Protein AF-A0A7S3BLK4-F1 (afdb_monomer_lite)

Foldseek 3Di:
DDDDDDDPPPPDPPDFDWDWDADPVPRFIFIWTFPDWDADPVRDIDTDTDTPFFFKAKWKQDPVPRATEGDDPVRCVVCVVVVQVVCVVVVWGWDPGPPGIGTPDDDDDDPVQWDFHGRPDPDDDGGFIWGWPDWDDDPRMIMTMTGTDDD

InterPro domains:
  IPR022203 Protein of unknown function DUF3727 [PF12527] (92-150)

Organism: NCBI:txid676789

Sequence (151 aa):
GHAGGLADGSTAAVVQETIALTDPATGRTIPCVVRRRFDGDDGLPYALLLPVDTPIEVLADDPVTDEMTDLNDGELDTIMPEVSERLAARRLYVQNTAYCLTVRGAVRYTDEDVVSLDLGEDGDETAAEGVELLSFELDGVLYTIFTPVEA

Radius of gyration: 20.6 Å; chains: 1; bounding box: 53×35×76 Å

Secondary structure (DSSP, 8-state):
-----------------EEEEE-TTT--EEEEEEEEEEE-TTS-EEEEEEESSEEEEEEEE-TTT--EEEPPHHHHHHHHHHHHHHHHHTT-EEEE-SSSEEEES-----GGG-EEE----SSS---EEEEEEEEEEETTEEEEEEEE---

Structure (mmCIF, N/CA/C/O backbone):
data_AF-A0A7S3BLK4-F1
#
_entry.id   AF-A0A7S3BLK4-F1
#
loop_
_atom_site.group_PDB
_atom_site.id
_atom_site.type_symbol
_atom_site.label_atom_id
_atom_site.label_alt_id
_atom_site.label_comp_id
_atom_site.label_asym_id
_atom_site.label_entity_id
_atom_site.label_seq_id
_atom_site.pdbx_PDB_ins_code
_atom_site.Cartn_x
_atom_site.Cartn_y
_atom_site.Cartn_z
_atom_site.occupancy
_atom_site.B_iso_or_equiv
_atom_site.auth_seq_id
_atom_site.auth_comp_id
_atom_site.auth_asym_id
_atom_site.auth_atom_id
_atom_site.pdbx_PDB_model_num
ATOM 1 N N . GLY A 1 1 ? -30.518 -9.982 -56.280 1.00 37.50 1 GLY A N 1
ATOM 2 C CA . GLY A 1 1 ? -29.654 -10.523 -55.220 1.00 37.50 1 GLY A CA 1
ATOM 3 C C . GLY A 1 1 ? -28.348 -9.771 -55.234 1.00 37.50 1 GLY A C 1
ATOM 4 O O . GLY A 1 1 ? -27.663 -9.821 -56.244 1.00 37.50 1 GLY A O 1
ATOM 5 N N . HIS A 1 2 ? -28.049 -9.031 -54.175 1.00 33.78 2 HIS A N 1
ATOM 6 C CA . HIS A 1 2 ? -26.703 -8.567 -53.846 1.00 33.78 2 HIS A CA 1
ATOM 7 C C . HIS A 1 2 ? -26.537 -8.889 -52.365 1.00 33.78 2 HIS A C 1
ATOM 9 O O . HIS A 1 2 ? -27.294 -8.395 -51.533 1.00 33.78 2 HIS A O 1
ATOM 15 N N . ALA A 1 3 ? -25.666 -9.858 -52.097 1.00 38.78 3 ALA A N 1
ATOM 16 C CA . ALA A 1 3 ? -25.411 -10.394 -50.775 1.00 38.78 3 ALA A CA 1
ATOM 17 C C . ALA A 1 3 ? -24.721 -9.332 -49.914 1.00 38.78 3 ALA A C 1
ATOM 19 O O . ALA A 1 3 ? -23.774 -8.686 -50.362 1.00 38.78 3 ALA A O 1
ATOM 20 N N . GLY A 1 4 ? -25.224 -9.158 -48.693 1.00 37.44 4 GLY A N 1
ATOM 21 C CA . GLY A 1 4 ? -24.574 -8.366 -47.662 1.00 37.44 4 GLY A CA 1
ATOM 22 C C . GLY A 1 4 ? -23.270 -9.025 -47.220 1.00 37.44 4 GLY A C 1
ATOM 23 O O . GLY A 1 4 ? -23.232 -10.228 -46.968 1.00 37.44 4 GLY A O 1
ATOM 24 N N . GLY A 1 5 ? -22.213 -8.223 -47.127 1.00 34.97 5 GLY A N 1
ATOM 25 C CA . GLY A 1 5 ? -21.018 -8.562 -46.367 1.00 34.97 5 GLY A CA 1
ATOM 26 C C . GLY A 1 5 ? -21.218 -8.113 -44.925 1.00 34.97 5 GLY A C 1
ATOM 27 O O . GLY A 1 5 ? -21.319 -6.917 -44.660 1.00 34.97 5 GLY A O 1
ATOM 28 N N . LEU A 1 6 ? -21.321 -9.077 -44.014 1.00 42.34 6 LEU A N 1
ATOM 29 C CA . LEU A 1 6 ? -21.208 -8.861 -42.575 1.00 42.34 6 LEU A CA 1
ATOM 30 C C . LEU A 1 6 ? -19.754 -8.469 -42.278 1.00 42.34 6 LEU A C 1
ATOM 32 O O . LEU A 1 6 ? -18.835 -9.198 -42.645 1.00 42.34 6 LEU A O 1
ATOM 36 N N . ALA A 1 7 ? -19.548 -7.308 -41.659 1.00 45.09 7 ALA A N 1
ATOM 37 C CA . ALA A 1 7 ? -18.252 -6.933 -41.115 1.00 45.09 7 ALA A CA 1
ATOM 38 C C . ALA A 1 7 ? -18.018 -7.726 -39.821 1.00 45.09 7 ALA A C 1
ATOM 40 O O . ALA A 1 7 ? -18.786 -7.598 -38.867 1.00 45.09 7 ALA A O 1
ATOM 41 N N . ASP A 1 8 ? -16.975 -8.553 -39.818 1.00 45.94 8 ASP A N 1
ATOM 42 C CA . ASP A 1 8 ? -16.498 -9.291 -38.651 1.00 45.94 8 ASP A CA 1
ATOM 43 C C . ASP A 1 8 ? -15.869 -8.303 -37.658 1.00 45.94 8 ASP A C 1
ATOM 45 O O . ASP A 1 8 ? -14.748 -7.823 -37.832 1.00 45.94 8 ASP A O 1
ATOM 49 N N . GLY A 1 9 ? -16.623 -7.953 -36.618 1.00 52.75 9 GLY A N 1
ATOM 50 C CA . GLY A 1 9 ? -16.139 -7.182 -35.479 1.00 52.75 9 GLY A CA 1
ATOM 51 C C . GLY A 1 9 ? -15.387 -8.084 -34.506 1.00 52.75 9 GLY A C 1
ATOM 52 O O . GLY A 1 9 ? -15.899 -8.396 -33.435 1.00 52.75 9 GLY A O 1
ATOM 53 N N . SER A 1 10 ? -14.184 -8.528 -34.875 1.00 53.72 10 SER A N 1
ATOM 54 C CA . SER A 1 10 ? -13.288 -9.217 -33.944 1.00 53.72 10 SER A CA 1
ATOM 55 C C . SER A 1 10 ? -12.594 -8.187 -33.055 1.00 53.72 10 SER A C 1
ATOM 57 O O . SER A 1 10 ? -11.570 -7.616 -33.433 1.00 53.72 10 SER A O 1
ATOM 59 N N . THR A 1 11 ? -13.128 -7.953 -31.858 1.00 53.62 11 THR A N 1
ATOM 60 C CA . THR A 1 11 ? -12.427 -7.218 -30.800 1.00 53.62 11 THR A CA 1
ATOM 61 C C . THR A 1 11 ? -11.248 -8.072 -30.334 1.00 53.62 11 THR A C 1
ATOM 63 O O . THR A 1 11 ? -11.408 -8.984 -29.525 1.00 53.62 11 THR A O 1
ATOM 66 N N . ALA A 1 12 ? -10.057 -7.836 -30.886 1.00 57.62 12 ALA A N 1
ATOM 67 C CA . ALA A 1 12 ? -8.842 -8.455 -30.372 1.00 57.62 12 ALA A CA 1
ATOM 68 C C . ALA A 1 12 ? -8.643 -7.995 -28.920 1.00 57.62 12 ALA A C 1
ATOM 70 O O . ALA A 1 12 ? -8.621 -6.795 -28.645 1.00 57.62 12 ALA A O 1
ATOM 71 N N . ALA A 1 13 ? -8.532 -8.943 -27.989 1.00 60.16 13 ALA A N 1
ATOM 72 C CA . ALA A 1 13 ? -8.180 -8.632 -26.613 1.00 60.16 13 ALA A CA 1
ATOM 73 C C . ALA A 1 13 ? -6.800 -7.958 -26.605 1.00 60.16 13 ALA A C 1
ATOM 75 O O . ALA A 1 13 ? -5.831 -8.515 -27.125 1.00 60.16 13 ALA A O 1
ATOM 76 N N . VAL A 1 14 ? -6.713 -6.755 -26.038 1.00 61.69 14 VAL A N 1
ATOM 77 C CA . VAL A 1 14 ? -5.427 -6.104 -25.786 1.00 61.69 14 VAL A CA 1
ATOM 78 C C . VAL A 1 14 ? -4.761 -6.885 -24.659 1.00 61.69 14 VAL A C 1
ATOM 80 O O . VAL A 1 14 ? -5.144 -6.761 -23.500 1.00 61.69 14 VAL A O 1
ATOM 83 N N . VAL A 1 15 ? -3.806 -7.744 -25.006 1.00 71.88 15 VAL A N 1
ATOM 84 C CA . VAL A 1 15 ? -3.009 -8.465 -24.013 1.00 71.88 15 VAL A CA 1
ATOM 85 C C . VAL A 1 15 ? -1.950 -7.492 -23.507 1.00 71.88 15 VAL A C 1
ATOM 87 O O . VAL A 1 15 ? -1.037 -7.131 -24.247 1.00 71.88 15 VAL A O 1
ATOM 90 N N . GLN A 1 16 ? -2.107 -7.008 -22.277 1.00 82.31 16 GLN A N 1
ATOM 91 C CA . GLN A 1 16 ? -1.095 -6.174 -21.636 1.00 82.31 16 GLN A CA 1
ATOM 92 C C . GLN A 1 16 ? 0.036 -7.068 -21.116 1.00 82.31 16 GLN A C 1
ATOM 94 O O . GLN A 1 16 ? -0.219 -8.107 -20.508 1.00 82.31 16 GLN A O 1
ATOM 99 N N . GLU A 1 17 ? 1.286 -6.686 -21.382 1.00 94.00 17 GLU A N 1
ATOM 100 C CA . GLU A 1 17 ? 2.453 -7.381 -20.836 1.00 94.00 17 GLU A CA 1
ATOM 101 C C . GLU A 1 17 ? 2.488 -7.192 -19.314 1.00 94.00 17 GLU A C 1
ATOM 103 O O . GLU A 1 17 ? 2.393 -6.065 -18.827 1.00 94.00 17 GLU A O 1
ATOM 108 N N . THR A 1 18 ? 2.645 -8.285 -18.568 1.00 95.12 18 THR A N 1
ATOM 109 C CA . THR A 1 18 ? 2.756 -8.262 -17.105 1.00 95.12 18 THR A CA 1
ATOM 110 C C . THR A 1 18 ? 4.058 -8.895 -16.637 1.00 95.12 18 THR A C 1
ATOM 112 O O . THR A 1 18 ? 4.461 -9.937 -17.156 1.00 95.12 18 THR A O 1
ATOM 115 N N . ILE A 1 19 ? 4.667 -8.316 -15.606 1.00 96.25 19 ILE A N 1
ATOM 116 C CA . ILE A 1 19 ? 5.844 -8.837 -14.906 1.00 96.25 19 ILE A CA 1
ATOM 117 C C . ILE A 1 19 ? 5.551 -8.915 -13.406 1.00 96.25 19 ILE A C 1
ATOM 119 O O . ILE A 1 19 ? 4.816 -8.087 -12.884 1.00 96.25 19 ILE A O 1
ATOM 123 N N . ALA A 1 20 ? 6.109 -9.899 -12.703 1.00 96.25 20 ALA A N 1
ATOM 124 C CA . ALA A 1 20 ? 6.066 -9.939 -11.244 1.00 96.25 20 ALA A CA 1
ATOM 125 C C . ALA A 1 20 ? 7.396 -9.427 -10.686 1.00 96.25 20 ALA A C 1
ATOM 127 O O . ALA A 1 20 ? 8.448 -9.977 -11.019 1.00 96.25 20 ALA A O 1
ATOM 128 N N . LEU A 1 21 ? 7.347 -8.389 -9.852 1.00 96.75 21 LEU A N 1
ATOM 129 C CA . LEU A 1 21 ? 8.492 -7.997 -9.037 1.00 96.75 21 LEU A CA 1
ATOM 130 C C . LEU A 1 21 ? 8.462 -8.787 -7.733 1.00 96.75 21 LEU A C 1
ATOM 132 O O . LEU A 1 21 ? 7.393 -8.982 -7.156 1.00 96.75 21 LEU A O 1
ATOM 136 N N . THR A 1 22 ? 9.629 -9.216 -7.269 1.00 97.50 22 THR A N 1
ATOM 137 C CA . THR A 1 22 ? 9.785 -9.942 -6.008 1.00 97.50 22 THR A CA 1
ATOM 138 C C . THR A 1 22 ? 10.701 -9.143 -5.109 1.00 97.50 22 THR A C 1
ATOM 140 O O . THR A 1 22 ? 11.832 -8.856 -5.502 1.00 97.50 22 THR A O 1
ATOM 143 N N . ASP A 1 23 ? 10.242 -8.833 -3.902 1.00 95.81 23 ASP A N 1
ATOM 144 C CA . ASP A 1 23 ? 11.121 -8.282 -2.880 1.00 95.81 23 ASP A CA 1
ATOM 145 C C . ASP A 1 23 ? 12.013 -9.415 -2.334 1.00 95.81 23 ASP A C 1
ATOM 147 O O . ASP A 1 23 ? 11.495 -10.388 -1.775 1.00 95.81 23 ASP A O 1
ATOM 151 N N . PRO A 1 24 ? 13.347 -9.340 -2.493 1.00 96.00 24 PRO A N 1
ATOM 152 C CA . PRO A 1 24 ? 14.247 -10.390 -2.032 1.00 96.00 24 PRO A CA 1
ATOM 153 C C . PRO A 1 24 ? 14.300 -10.526 -0.504 1.00 96.00 24 PRO A C 1
ATOM 155 O O . PRO A 1 24 ? 14.691 -11.591 -0.026 1.00 96.00 24 PRO A O 1
ATOM 158 N N . ALA A 1 25 ? 13.939 -9.489 0.261 1.00 93.88 25 ALA A N 1
ATOM 159 C CA . ALA A 1 25 ? 13.974 -9.529 1.721 1.00 93.88 25 ALA A CA 1
ATOM 160 C C . ALA A 1 25 ? 12.790 -10.318 2.296 1.00 93.88 25 ALA A C 1
ATOM 162 O O . ALA A 1 25 ? 12.973 -11.155 3.181 1.00 93.88 25 ALA A O 1
ATOM 163 N N . THR A 1 26 ? 11.587 -10.086 1.768 1.00 92.19 26 THR A N 1
ATOM 164 C CA . THR A 1 26 ? 10.349 -10.710 2.267 1.00 92.19 26 THR A CA 1
ATOM 165 C C . THR A 1 26 ? 9.886 -11.909 1.437 1.00 92.19 26 THR A C 1
ATOM 167 O O . THR A 1 26 ? 9.082 -12.715 1.905 1.00 92.19 26 THR A O 1
ATOM 170 N N . GLY A 1 27 ? 10.351 -12.036 0.191 1.00 95.44 27 GLY A N 1
ATOM 171 C CA . GLY A 1 27 ? 9.859 -13.016 -0.780 1.00 95.44 27 GLY A CA 1
ATOM 172 C C . GLY A 1 27 ? 8.453 -12.715 -1.313 1.00 95.44 27 GLY A C 1
ATOM 173 O O . GLY A 1 27 ? 7.916 -13.508 -2.092 1.00 95.44 27 GLY A O 1
ATOM 174 N N . ARG A 1 28 ? 7.842 -11.591 -0.910 1.00 95.69 28 ARG A N 1
ATOM 175 C CA . ARG A 1 28 ? 6.549 -11.138 -1.433 1.00 95.69 28 ARG A CA 1
ATOM 176 C C . ARG A 1 28 ? 6.692 -10.777 -2.906 1.00 95.69 28 ARG A C 1
ATOM 178 O O . ARG A 1 28 ? 7.782 -10.466 -3.384 1.00 95.69 28 ARG A O 1
ATOM 185 N N . THR A 1 29 ? 5.578 -10.822 -3.631 1.00 97.75 29 THR A N 1
ATOM 186 C CA . THR A 1 29 ? 5.543 -10.479 -5.057 1.00 97.75 29 THR A CA 1
ATOM 187 C C . THR A 1 29 ? 4.457 -9.457 -5.342 1.00 97.75 29 THR A C 1
ATOM 189 O O . THR A 1 29 ? 3.423 -9.459 -4.674 1.00 97.75 29 THR A O 1
ATOM 192 N N . ILE A 1 30 ? 4.692 -8.592 -6.326 1.00 97.38 30 ILE A N 1
ATOM 193 C CA . ILE A 1 30 ? 3.699 -7.665 -6.867 1.00 97.38 30 ILE A CA 1
ATOM 194 C C . ILE A 1 30 ? 3.619 -7.844 -8.391 1.00 97.38 30 ILE A C 1
ATOM 196 O O . ILE A 1 30 ? 4.626 -7.685 -9.088 1.00 97.38 30 ILE A O 1
ATOM 200 N N . PRO A 1 31 ? 2.457 -8.244 -8.935 1.00 96.94 31 PRO A N 1
ATOM 201 C CA . PRO A 1 31 ? 2.245 -8.271 -10.372 1.00 96.94 31 PRO A CA 1
ATOM 202 C C . PRO A 1 31 ? 2.039 -6.845 -10.886 1.00 96.94 31 PRO A C 1
ATOM 204 O O . PRO A 1 31 ? 1.196 -6.108 -10.376 1.00 96.94 31 PRO A O 1
ATOM 207 N N . CYS A 1 32 ? 2.764 -6.483 -11.937 1.00 96.94 32 CYS A N 1
ATOM 208 C CA . CYS A 1 32 ? 2.703 -5.173 -12.565 1.00 96.94 32 CYS A CA 1
ATOM 209 C C . CYS A 1 32 ? 2.482 -5.286 -14.073 1.00 96.94 32 CYS A C 1
ATOM 211 O O . CYS A 1 32 ? 3.033 -6.166 -14.734 1.00 96.94 32 CYS A O 1
ATOM 213 N N . VAL A 1 33 ? 1.729 -4.348 -14.637 1.00 96.62 33 VAL A N 1
ATOM 214 C CA . VAL A 1 33 ? 1.653 -4.103 -16.076 1.00 96.62 33 VAL A CA 1
ATOM 215 C C . VAL A 1 33 ? 2.883 -3.315 -16.518 1.00 96.62 33 VAL A C 1
ATOM 217 O O . VAL A 1 33 ? 3.231 -2.297 -15.919 1.00 96.62 33 VAL A O 1
ATOM 220 N N . VAL A 1 34 ? 3.517 -3.746 -17.608 1.00 95.94 34 VAL A N 1
ATOM 221 C CA . VAL A 1 34 ? 4.600 -2.997 -18.249 1.00 95.94 34 VAL A CA 1
ATOM 222 C C . VAL A 1 34 ? 3.991 -1.886 -19.102 1.00 95.94 34 VAL A C 1
ATOM 224 O O . VAL A 1 34 ? 3.407 -2.138 -20.156 1.00 95.94 34 VAL A O 1
ATOM 227 N N . ARG A 1 35 ? 4.113 -0.634 -18.650 1.00 94.06 35 ARG A N 1
ATOM 228 C CA . ARG A 1 35 ? 3.577 0.538 -19.363 1.00 94.06 35 ARG A CA 1
ATOM 229 C C . ARG A 1 35 ? 4.474 0.990 -20.496 1.00 94.06 35 ARG A C 1
ATOM 231 O O . ARG A 1 35 ? 3.988 1.367 -21.560 1.00 94.06 35 ARG A O 1
ATOM 238 N N . ARG A 1 36 ? 5.781 0.989 -20.251 1.00 93.81 36 ARG A N 1
ATOM 239 C CA . ARG A 1 36 ? 6.788 1.435 -21.209 1.00 93.81 36 ARG A CA 1
ATOM 240 C C . ARG A 1 36 ? 8.121 0.786 -20.890 1.00 93.81 36 ARG A C 1
ATOM 242 O O . ARG A 1 36 ? 8.464 0.651 -19.725 1.00 93.81 36 ARG A O 1
ATOM 249 N N . ARG A 1 37 ? 8.886 0.454 -21.925 1.00 94.94 37 ARG A N 1
ATOM 250 C CA . ARG A 1 37 ? 10.307 0.105 -21.824 1.00 94.94 37 ARG A CA 1
ATOM 251 C C . ARG A 1 37 ? 11.137 1.244 -22.410 1.00 94.94 37 ARG A C 1
ATOM 253 O O . ARG A 1 37 ? 10.691 1.894 -23.360 1.00 94.94 37 ARG A O 1
ATOM 260 N N . PHE A 1 38 ? 12.294 1.513 -21.829 1.00 95.12 38 PHE A N 1
ATOM 261 C CA . PHE A 1 38 ? 13.207 2.561 -22.277 1.00 95.12 38 PHE A CA 1
ATOM 262 C C . PHE A 1 38 ? 14.634 2.234 -21.844 1.00 95.12 38 PHE A C 1
ATOM 264 O O . PHE A 1 38 ? 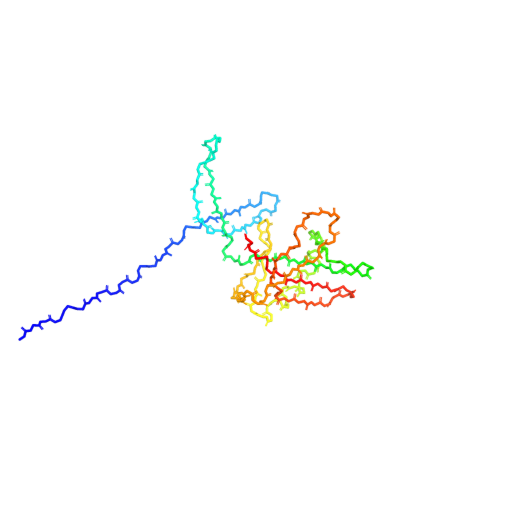14.826 1.532 -20.857 1.00 95.12 38 PHE A O 1
ATOM 271 N N . ASP A 1 39 ? 15.620 2.727 -22.582 1.00 96.75 39 ASP A N 1
ATOM 272 C CA . ASP A 1 39 ? 17.027 2.616 -22.206 1.00 96.75 39 ASP A CA 1
ATOM 273 C C . ASP A 1 39 ? 17.421 3.851 -21.391 1.00 96.75 39 ASP A C 1
ATOM 275 O O . ASP A 1 39 ? 17.040 4.973 -21.739 1.00 96.75 39 ASP A O 1
ATOM 279 N N . GLY A 1 40 ? 18.137 3.640 -20.290 1.00 92.12 40 GLY A N 1
ATOM 280 C CA . GLY A 1 40 ? 18.716 4.717 -19.499 1.00 92.12 40 GLY A CA 1
ATOM 281 C C . GLY A 1 40 ? 19.950 5.308 -20.176 1.00 92.12 40 GLY A C 1
ATOM 282 O O . GLY A 1 40 ? 20.519 4.729 -21.104 1.00 92.12 40 GLY A O 1
ATOM 283 N N . ASP A 1 41 ? 20.407 6.455 -19.677 1.00 94.06 41 ASP A N 1
ATOM 284 C CA . ASP A 1 41 ? 21.640 7.097 -20.156 1.00 94.06 41 ASP A CA 1
ATOM 285 C C . ASP A 1 41 ? 22.898 6.245 -19.882 1.00 94.06 41 ASP A C 1
ATOM 287 O O . ASP A 1 41 ? 23.940 6.417 -20.515 1.00 94.06 41 ASP A O 1
ATOM 291 N N . ASP A 1 42 ? 22.790 5.295 -18.954 1.00 95.00 42 ASP A N 1
ATOM 292 C CA . ASP A 1 42 ? 23.770 4.251 -18.644 1.00 95.00 42 ASP A CA 1
ATOM 293 C C . ASP A 1 42 ? 23.756 3.075 -19.645 1.00 95.00 42 ASP A C 1
ATOM 295 O O . ASP A 1 42 ? 24.587 2.167 -19.552 1.00 95.00 42 ASP A O 1
ATOM 299 N N . GLY A 1 43 ? 22.831 3.085 -20.610 1.00 93.38 43 GLY A N 1
ATOM 300 C CA . GLY A 1 43 ? 22.621 2.016 -21.582 1.00 93.38 43 GLY A CA 1
ATOM 301 C C . GLY A 1 43 ? 21.943 0.770 -21.007 1.00 93.38 43 GLY A C 1
ATOM 302 O O . GLY A 1 43 ? 21.928 -0.265 -21.679 1.00 93.38 43 GLY A O 1
ATOM 303 N N . LEU A 1 44 ? 21.415 0.831 -19.779 1.00 96.06 44 LEU A N 1
ATOM 304 C CA . LEU A 1 44 ? 20.671 -0.269 -19.172 1.00 96.06 44 LEU A CA 1
ATOM 305 C C . LEU A 1 44 ? 19.181 -0.198 -19.542 1.00 96.06 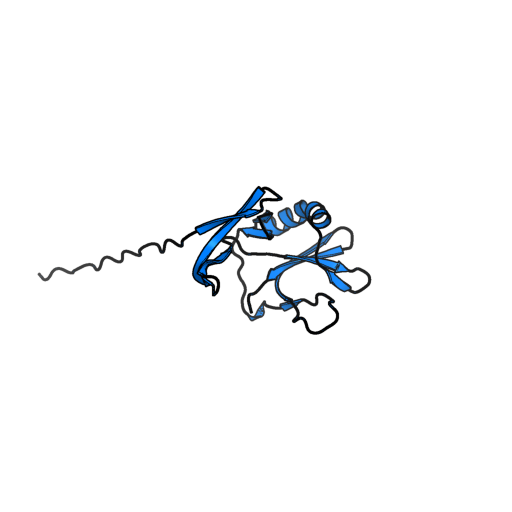44 LEU A C 1
ATOM 307 O O . LEU A 1 44 ? 18.624 0.892 -19.668 1.00 96.06 44 LEU A O 1
ATOM 311 N N . PRO A 1 45 ? 18.506 -1.350 -19.707 1.00 94.88 45 PRO A N 1
ATOM 312 C CA . PRO A 1 45 ? 17.080 -1.375 -19.985 1.00 94.88 45 PRO A CA 1
ATOM 313 C C . PRO A 1 45 ? 16.268 -1.141 -18.706 1.00 94.88 45 PRO A C 1
ATOM 315 O O . PRO A 1 45 ? 16.425 -1.852 -17.713 1.00 94.88 45 PRO A O 1
ATOM 318 N N . TYR A 1 46 ? 15.323 -0.212 -18.776 1.00 94.75 46 TYR A N 1
ATOM 319 C CA . TYR A 1 46 ? 14.358 0.111 -17.731 1.00 94.75 46 TYR A CA 1
ATOM 320 C C . TYR A 1 46 ? 12.926 -0.111 -18.217 1.00 94.75 46 TYR A C 1
ATOM 322 O O . TYR A 1 46 ? 12.630 -0.169 -19.419 1.00 94.75 46 TYR A O 1
ATOM 330 N N . ALA A 1 47 ? 12.010 -0.237 -17.261 1.00 94.44 47 ALA A N 1
ATOM 331 C CA . ALA A 1 47 ? 10.586 -0.303 -17.531 1.00 94.44 47 ALA A CA 1
ATOM 332 C C . ALA A 1 47 ? 9.800 0.526 -16.514 1.00 94.44 47 ALA A C 1
ATOM 334 O O . ALA A 1 47 ? 10.078 0.473 -15.321 1.00 94.44 47 ALA A O 1
ATOM 335 N N . LEU A 1 48 ? 8.793 1.250 -17.001 1.00 94.25 48 LEU A N 1
ATOM 336 C CA . LEU A 1 48 ? 7.759 1.851 -16.169 1.00 94.25 48 LEU A CA 1
ATOM 337 C C . LEU A 1 48 ? 6.689 0.795 -15.905 1.00 94.25 48 LEU A C 1
ATOM 339 O O . LEU A 1 48 ? 6.127 0.227 -16.850 1.00 94.25 48 LEU A O 1
ATOM 343 N N . LEU A 1 49 ? 6.427 0.540 -14.630 1.00 94.81 49 LEU A N 1
ATOM 344 C CA . LEU A 1 49 ? 5.544 -0.515 -14.157 1.00 94.81 49 LEU A CA 1
ATOM 345 C C . LEU A 1 49 ? 4.390 0.100 -13.377 1.00 94.81 49 LEU A C 1
ATOM 347 O O . LEU A 1 49 ? 4.601 1.035 -12.616 1.00 94.81 49 LEU A O 1
ATOM 351 N N . LEU A 1 50 ? 3.192 -0.451 -13.549 1.00 93.81 50 LEU A N 1
ATOM 352 C CA . LEU A 1 50 ? 2.047 -0.138 -12.697 1.00 93.81 50 LEU A CA 1
ATOM 353 C C . LEU A 1 50 ? 1.548 -1.415 -12.036 1.00 93.81 50 LEU A C 1
ATOM 355 O O . LEU A 1 50 ? 1.341 -2.392 -12.762 1.00 93.81 50 LEU A O 1
ATOM 359 N N . PRO A 1 51 ? 1.330 -1.433 -10.715 1.00 95.62 51 PRO A N 1
ATOM 360 C CA . PRO A 1 51 ? 0.665 -2.544 -10.050 1.00 95.62 51 PRO A CA 1
ATOM 361 C C . PRO A 1 51 ? -0.653 -2.925 -10.736 1.00 95.62 51 PRO A C 1
ATOM 363 O O . PRO A 1 51 ? -1.391 -2.071 -11.225 1.00 95.62 51 PRO A O 1
ATOM 366 N N . VAL A 1 52 ? -0.926 -4.229 -10.827 1.00 95.56 52 VAL A N 1
ATOM 367 C CA . VAL A 1 52 ? -2.176 -4.744 -11.417 1.00 95.56 52 VAL A CA 1
ATOM 368 C C . VAL A 1 52 ? -3.380 -4.430 -10.526 1.00 95.56 52 VAL A C 1
ATOM 370 O O . VAL A 1 52 ? -4.453 -4.117 -11.038 1.00 95.56 52 VAL A O 1
ATOM 373 N N . ASP A 1 53 ? -3.200 -4.540 -9.211 1.00 96.56 53 ASP A N 1
ATOM 374 C CA . ASP A 1 53 ? -4.182 -4.165 -8.193 1.00 96.56 53 ASP A CA 1
ATOM 375 C C . ASP A 1 53 ? -3.869 -2.726 -7.705 1.00 96.56 53 ASP A C 1
ATOM 377 O O . ASP A 1 53 ? -2.718 -2.293 -7.763 1.00 96.56 53 ASP A O 1
ATOM 381 N N . THR A 1 54 ? -4.876 -1.965 -7.260 1.00 96.00 54 THR A N 1
ATOM 382 C CA . THR A 1 54 ? -4.732 -0.530 -6.933 1.00 96.00 54 THR A CA 1
ATOM 383 C C . THR A 1 54 ? -3.831 -0.327 -5.709 1.00 96.00 54 THR A C 1
ATOM 385 O O . THR A 1 54 ? -4.142 -0.912 -4.671 1.00 96.00 54 THR A O 1
ATOM 388 N N . PRO A 1 55 ? -2.754 0.479 -5.781 1.00 95.81 55 PRO A N 1
ATOM 389 C CA . PRO A 1 55 ? -1.928 0.814 -4.619 1.00 95.81 55 PRO A CA 1
ATOM 390 C C . PRO A 1 55 ? -2.730 1.531 -3.534 1.00 95.81 55 PRO A C 1
ATOM 392 O O . PRO A 1 55 ? -3.592 2.348 -3.849 1.00 95.81 55 PRO A O 1
ATOM 395 N N . ILE A 1 56 ? -2.446 1.227 -2.271 1.00 95.38 56 ILE A N 1
ATOM 396 C CA . ILE A 1 56 ? -3.025 1.941 -1.130 1.00 95.38 56 ILE A CA 1
ATOM 397 C C . ILE A 1 56 ? -1.973 2.216 -0.065 1.00 95.38 56 ILE A C 1
ATOM 399 O O . ILE A 1 56 ? -0.988 1.486 0.048 1.00 95.38 56 ILE A O 1
ATOM 403 N N . GLU A 1 57 ? -2.259 3.210 0.760 1.00 93.31 57 GLU A N 1
ATOM 404 C CA . GLU A 1 57 ? -1.501 3.560 1.954 1.00 93.31 57 GLU A CA 1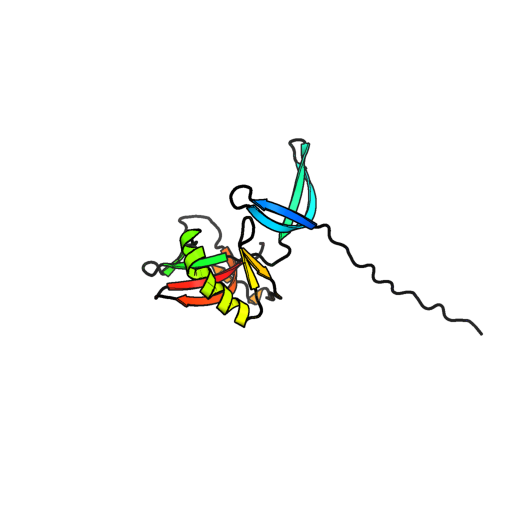
ATOM 405 C C . GLU A 1 57 ? -2.435 3.597 3.166 1.00 93.31 57 GLU A C 1
ATOM 407 O O . GLU A 1 57 ? -3.657 3.736 3.028 1.00 93.31 57 GLU A O 1
ATOM 412 N N . VAL A 1 58 ? -1.860 3.389 4.351 1.00 94.06 58 VAL A N 1
ATOM 413 C CA . VAL A 1 58 ? -2.583 3.400 5.625 1.00 94.06 58 VAL A CA 1
ATOM 414 C C . VAL A 1 58 ? -1.855 4.341 6.563 1.00 94.06 58 VAL A C 1
ATOM 416 O O . VAL A 1 58 ? -0.713 4.077 6.929 1.00 94.06 58 VAL A O 1
ATOM 419 N N . LEU A 1 59 ? -2.546 5.401 6.955 1.00 92.88 59 LEU A N 1
ATOM 420 C CA . LEU A 1 59 ? -2.047 6.412 7.872 1.00 92.88 59 LEU A CA 1
ATOM 421 C C . LEU A 1 59 ? -2.789 6.306 9.200 1.00 92.88 59 LEU A C 1
ATOM 423 O O . LEU A 1 59 ? -3.963 5.921 9.222 1.00 92.88 59 LEU A O 1
ATOM 427 N N . ALA A 1 60 ? -2.122 6.677 10.283 1.00 92.75 60 ALA A N 1
ATOM 428 C CA . ALA A 1 60 ? -2.732 6.877 11.593 1.00 92.75 60 ALA A CA 1
ATOM 429 C C . ALA A 1 60 ? -2.681 8.352 11.979 1.00 92.75 60 ALA A C 1
ATOM 431 O O . ALA A 1 60 ? -1.695 9.028 11.684 1.00 92.75 60 ALA A O 1
ATOM 432 N N . ASP A 1 61 ? -3.721 8.832 12.651 1.00 89.94 61 ASP A N 1
ATOM 433 C CA . ASP A 1 61 ? -3.660 10.120 13.326 1.00 89.94 61 ASP A CA 1
ATOM 434 C C . ASP A 1 61 ? -2.716 10.067 14.539 1.00 89.94 61 ASP A C 1
ATOM 436 O O . ASP A 1 61 ? -2.626 9.074 15.270 1.00 89.94 61 ASP A O 1
ATOM 440 N N . ASP A 1 62 ? -1.987 11.155 14.762 1.00 82.75 62 ASP A N 1
ATOM 441 C CA . ASP A 1 62 ? -1.290 11.382 16.016 1.00 82.75 62 ASP A CA 1
ATOM 442 C C . ASP A 1 62 ? -2.278 11.996 17.026 1.00 82.75 62 ASP A C 1
ATOM 444 O O . ASP A 1 62 ? -2.801 13.090 16.803 1.00 82.75 62 ASP A O 1
ATOM 448 N N . PRO A 1 63 ? -2.522 11.350 18.181 1.00 73.69 63 PRO A N 1
ATOM 449 C CA . PRO A 1 63 ? -3.519 11.807 19.151 1.00 73.69 63 PRO A CA 1
ATOM 450 C C . PRO A 1 63 ? -3.135 13.108 19.883 1.00 73.69 63 PRO A C 1
ATOM 452 O O . PRO A 1 63 ? -3.892 13.593 20.729 1.00 73.69 63 PRO A O 1
ATOM 455 N N . VAL A 1 64 ? -1.930 13.636 19.652 1.00 78.12 64 VAL A N 1
ATOM 456 C CA . VAL A 1 64 ? -1.403 14.868 20.247 1.00 78.12 64 VAL A CA 1
ATOM 457 C C . VAL A 1 64 ? -1.346 15.997 19.222 1.00 78.12 64 VAL A C 1
ATOM 459 O O . VAL A 1 64 ? -1.652 17.135 19.592 1.00 78.12 64 VAL A O 1
ATOM 462 N N . THR A 1 65 ? -0.937 15.718 17.982 1.00 79.56 65 THR A N 1
ATOM 463 C CA . THR A 1 65 ? -0.760 16.741 16.938 1.00 79.56 65 THR A CA 1
ATOM 464 C C . THR A 1 65 ? -1.903 16.811 15.925 1.00 79.56 65 THR A C 1
ATOM 466 O O . THR A 1 65 ? -1.988 17.817 15.224 1.00 79.56 65 THR A O 1
ATOM 469 N N . ASP A 1 66 ? -2.808 15.822 15.893 1.00 73.94 66 ASP A N 1
ATOM 470 C CA . ASP A 1 66 ? -3.822 15.619 14.840 1.00 73.94 66 ASP A CA 1
ATOM 471 C C . ASP A 1 66 ? -3.203 15.474 13.424 1.00 73.94 66 ASP A C 1
ATOM 473 O O . ASP A 1 66 ? -3.899 15.615 12.416 1.00 73.94 66 ASP A O 1
ATOM 477 N N . GLU A 1 67 ? -1.896 15.203 13.322 1.00 82.12 67 GLU A N 1
ATOM 478 C CA . GLU A 1 67 ? -1.197 14.973 12.049 1.00 82.12 67 GLU A CA 1
ATOM 479 C C . GLU A 1 67 ? -1.338 13.514 11.613 1.00 82.12 67 GLU A C 1
ATOM 481 O O . GLU A 1 67 ? -1.419 12.611 12.445 1.00 82.12 67 GLU A O 1
ATOM 486 N N . MET A 1 68 ? -1.344 13.264 10.303 1.00 84.94 68 MET A N 1
ATOM 487 C CA . MET A 1 68 ? -1.367 11.902 9.775 1.00 84.94 68 MET A CA 1
ATOM 488 C C . MET A 1 68 ? 0.059 11.384 9.602 1.00 84.94 68 MET A C 1
ATOM 490 O O . MET A 1 68 ? 0.898 12.056 9.008 1.00 84.94 68 MET A O 1
ATOM 494 N N . THR A 1 69 ? 0.324 10.172 10.079 1.00 87.50 69 THR A N 1
ATOM 495 C CA . THR A 1 69 ? 1.657 9.559 10.055 1.00 87.50 69 THR A CA 1
ATOM 4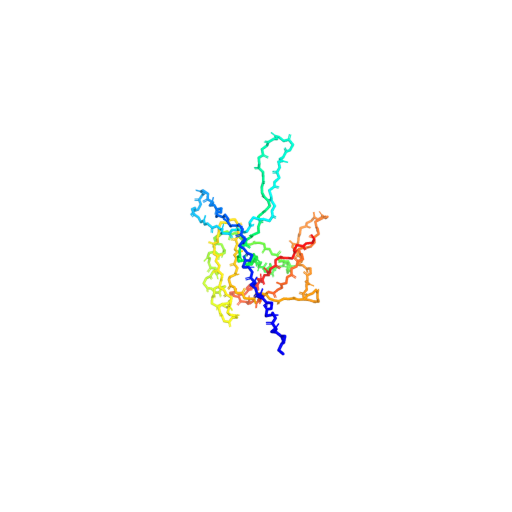96 C C . THR A 1 69 ? 1.640 8.171 9.429 1.00 87.50 69 THR 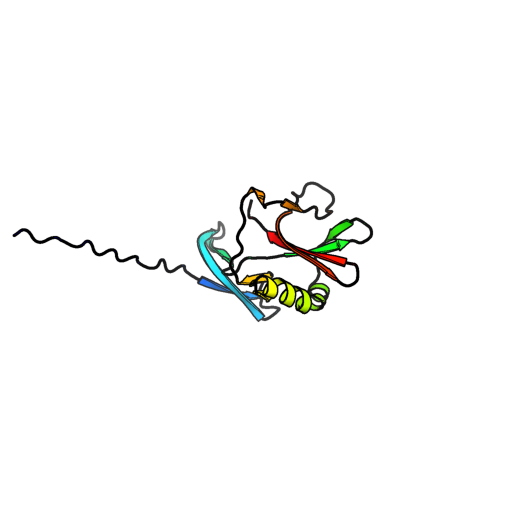A C 1
ATOM 498 O O . THR A 1 69 ? 0.651 7.434 9.518 1.00 87.50 69 THR A O 1
ATOM 501 N N . ASP A 1 70 ? 2.758 7.816 8.797 1.00 88.25 70 ASP A N 1
ATOM 502 C CA . ASP A 1 70 ? 2.983 6.485 8.245 1.00 88.25 70 ASP A CA 1
ATOM 503 C C . ASP A 1 70 ? 3.141 5.427 9.337 1.00 88.25 70 ASP A C 1
ATOM 505 O O . ASP A 1 70 ? 3.730 5.655 10.396 1.00 88.25 70 ASP A O 1
ATOM 509 N N . LEU A 1 71 ? 2.681 4.218 9.024 1.00 90.44 71 LEU A N 1
ATOM 510 C CA . LEU A 1 71 ? 2.844 3.047 9.876 1.00 90.44 71 LEU A CA 1
ATOM 511 C C . LEU A 1 71 ? 4.106 2.273 9.509 1.00 90.44 71 LEU A C 1
ATOM 513 O O . LEU A 1 71 ? 4.351 1.965 8.341 1.00 90.44 71 LEU A O 1
ATOM 517 N N . ASN A 1 72 ? 4.867 1.850 10.516 1.00 90.50 72 ASN A N 1
ATOM 518 C CA . ASN A 1 72 ? 5.921 0.866 10.290 1.00 90.50 72 ASN A CA 1
ATOM 519 C C . ASN A 1 72 ? 5.341 -0.549 10.090 1.00 90.50 72 ASN A C 1
ATOM 521 O O . ASN A 1 72 ? 4.197 -0.832 10.448 1.00 90.50 72 ASN A O 1
ATOM 525 N N . ASP A 1 73 ? 6.156 -1.475 9.573 1.00 88.62 73 ASP A N 1
ATOM 526 C CA . ASP A 1 73 ? 5.732 -2.855 9.280 1.00 88.62 73 ASP A CA 1
ATOM 527 C C . ASP A 1 73 ? 5.061 -3.567 10.472 1.00 88.62 73 ASP A C 1
ATOM 529 O O . ASP A 1 73 ? 4.101 -4.314 10.291 1.00 88.62 73 ASP A O 1
ATOM 533 N N . GLY A 1 74 ? 5.545 -3.346 11.700 1.00 92.38 74 GLY A N 1
ATOM 534 C CA . GLY A 1 74 ? 5.011 -3.996 12.901 1.00 92.38 74 GLY A CA 1
ATOM 535 C C . GLY A 1 74 ? 3.660 -3.434 13.349 1.00 92.38 74 GLY A C 1
ATOM 536 O O . GLY A 1 74 ? 2.782 -4.186 13.784 1.00 92.38 74 GLY A O 1
ATOM 537 N N . GLU A 1 75 ? 3.477 -2.120 13.227 1.00 94.19 75 GLU A N 1
ATOM 538 C CA . GLU A 1 75 ? 2.188 -1.458 13.463 1.00 94.19 75 GLU A CA 1
ATOM 539 C C . GLU A 1 75 ? 1.168 -1.906 12.421 1.00 94.19 75 GLU A C 1
ATOM 541 O O . GLU A 1 75 ? 0.062 -2.332 12.766 1.00 94.19 75 GLU A O 1
ATOM 546 N N . LEU A 1 76 ? 1.581 -1.909 11.153 1.00 93.69 76 LEU A N 1
ATOM 547 C CA . LEU A 1 76 ? 0.751 -2.335 10.043 1.00 93.69 76 LEU A CA 1
ATOM 548 C C . LEU A 1 76 ? 0.304 -3.796 10.194 1.00 93.69 76 LEU A C 1
ATOM 550 O O . LEU A 1 76 ? -0.881 -4.096 10.038 1.00 93.69 76 LEU A O 1
ATOM 554 N N . ASP A 1 77 ? 1.218 -4.704 10.549 1.00 93.94 77 ASP A N 1
ATOM 555 C CA . ASP A 1 77 ? 0.905 -6.117 10.792 1.00 93.94 77 ASP A CA 1
ATOM 556 C C . ASP A 1 77 ? -0.119 -6.300 11.929 1.00 93.94 77 ASP A C 1
ATOM 558 O O . ASP A 1 77 ? -0.952 -7.210 11.873 1.00 93.94 77 ASP A O 1
ATOM 562 N N . THR A 1 78 ? -0.096 -5.423 12.939 1.00 95.75 78 THR A N 1
ATOM 563 C CA . THR A 1 78 ? -1.022 -5.469 14.082 1.00 95.75 78 THR A CA 1
ATOM 564 C C . THR A 1 78 ? -2.452 -5.119 13.670 1.00 95.75 78 THR A C 1
ATOM 566 O O . THR A 1 78 ? -3.393 -5.797 14.088 1.00 95.75 78 THR A O 1
ATOM 569 N N . ILE A 1 79 ? -2.628 -4.104 12.819 1.00 96.31 79 ILE A N 1
ATOM 570 C CA . ILE A 1 79 ? -3.954 -3.632 12.386 1.00 96.31 79 ILE A CA 1
ATOM 571 C C . ILE A 1 79 ? -4.476 -4.327 11.122 1.00 96.31 79 ILE A C 1
ATOM 573 O O . ILE A 1 79 ? -5.655 -4.205 10.787 1.00 96.31 79 ILE A O 1
ATOM 577 N N . MET A 1 80 ? -3.625 -5.074 10.410 1.00 96.12 80 MET A N 1
ATOM 578 C CA . MET A 1 80 ? -3.968 -5.695 9.128 1.00 96.12 80 MET A CA 1
ATOM 579 C C . MET A 1 80 ? -5.245 -6.559 9.159 1.00 96.12 80 MET A C 1
ATOM 581 O O . MET A 1 80 ? -5.994 -6.521 8.178 1.00 96.12 80 MET A O 1
ATOM 585 N N . PRO A 1 81 ? -5.560 -7.321 10.232 1.00 97.25 81 PRO A N 1
ATOM 586 C CA . PRO A 1 81 ? -6.828 -8.046 10.312 1.00 97.25 81 PRO A CA 1
ATOM 587 C C . PRO A 1 81 ? -8.055 -7.125 10.229 1.00 97.25 81 PRO A C 1
ATOM 589 O O . PRO A 1 81 ? -8.981 -7.416 9.472 1.00 97.25 81 PRO A O 1
ATOM 592 N N . GLU A 1 82 ? -8.026 -5.995 10.939 1.00 97.94 82 GLU A N 1
ATOM 593 C CA . GLU A 1 82 ? -9.111 -5.008 10.969 1.00 97.94 82 GLU A CA 1
ATOM 594 C C . GLU A 1 82 ? -9.233 -4.286 9.619 1.00 97.94 82 GLU A C 1
ATOM 596 O O . GLU A 1 82 ? -10.323 -4.168 9.053 1.00 97.94 82 GLU A O 1
ATOM 601 N N . VAL A 1 83 ? -8.091 -3.881 9.048 1.00 97.50 83 VAL A N 1
ATOM 602 C CA . VAL A 1 83 ? -8.002 -3.301 7.698 1.00 97.50 83 VAL A CA 1
ATOM 603 C C . VAL A 1 83 ? -8.627 -4.244 6.666 1.00 97.50 83 VAL A C 1
ATOM 605 O O . VAL A 1 83 ? -9.461 -3.833 5.854 1.00 97.50 83 VAL A O 1
ATOM 608 N N . SER A 1 84 ? -8.263 -5.529 6.716 1.00 97.81 84 SER A N 1
ATOM 609 C CA . SER A 1 84 ? -8.757 -6.550 5.793 1.00 97.81 84 SER A CA 1
ATOM 610 C C . SER A 1 84 ? -10.268 -6.746 5.909 1.00 97.81 84 SER A C 1
ATOM 612 O O . SER A 1 84 ? -10.964 -6.749 4.890 1.00 97.81 84 SER A O 1
ATOM 614 N N . GLU A 1 85 ? -10.794 -6.852 7.132 1.00 98.00 85 GLU A N 1
ATOM 615 C CA . GLU A 1 85 ? -12.228 -7.018 7.378 1.00 98.00 85 GLU A CA 1
ATOM 616 C C . GLU A 1 85 ? -13.036 -5.832 6.833 1.00 98.00 85 GLU A C 1
ATOM 618 O O . GLU A 1 85 ? -14.017 -6.008 6.096 1.00 98.00 85 GLU A O 1
ATOM 623 N N . ARG A 1 86 ? -12.609 -4.607 7.145 1.00 97.56 86 ARG A N 1
ATOM 624 C CA . ARG A 1 86 ? -13.356 -3.396 6.786 1.00 97.56 86 ARG A CA 1
ATOM 625 C C . ARG A 1 86 ? -13.308 -3.080 5.295 1.00 97.56 86 ARG A C 1
ATOM 627 O O . ARG A 1 86 ? -14.312 -2.618 4.739 1.00 97.56 86 ARG A O 1
ATOM 634 N N . LEU A 1 87 ? -12.185 -3.350 4.627 1.00 97.75 87 LEU A N 1
ATOM 635 C CA . LEU A 1 87 ? -12.095 -3.259 3.168 1.00 97.75 87 LEU A CA 1
ATOM 636 C C . LEU A 1 87 ? -12.943 -4.346 2.496 1.00 97.75 87 LEU A C 1
ATOM 638 O O . LEU A 1 87 ? -13.669 -4.055 1.538 1.00 97.75 87 LEU A O 1
ATOM 642 N N . ALA A 1 88 ? -12.957 -5.571 3.033 1.00 97.69 88 ALA A N 1
ATOM 643 C CA . ALA A 1 88 ? -13.764 -6.659 2.485 1.00 97.69 88 ALA A CA 1
ATOM 644 C C . ALA A 1 88 ? -15.269 -6.351 2.539 1.00 97.69 88 ALA A C 1
ATOM 646 O O . ALA A 1 88 ? -15.998 -6.688 1.600 1.00 97.69 88 ALA A O 1
ATOM 647 N N . ALA A 1 89 ? -15.739 -5.628 3.563 1.00 96.62 89 ALA A N 1
ATOM 648 C CA . ALA A 1 89 ? -17.116 -5.129 3.633 1.00 96.62 89 ALA A CA 1
ATOM 649 C C . ALA A 1 89 ? -17.482 -4.194 2.457 1.00 96.62 89 ALA A C 1
ATOM 651 O O . ALA A 1 89 ? -18.645 -4.124 2.051 1.00 96.62 89 ALA A O 1
ATOM 652 N N . ARG A 1 90 ? -16.486 -3.534 1.852 1.00 95.19 90 ARG A N 1
ATOM 653 C CA . ARG A 1 90 ? -16.599 -2.711 0.633 1.00 95.19 90 ARG A CA 1
ATOM 654 C C . ARG A 1 90 ? -16.260 -3.474 -0.651 1.00 95.19 90 ARG A C 1
ATOM 656 O O . ARG A 1 90 ? -16.245 -2.882 -1.726 1.00 95.19 90 ARG A O 1
ATOM 663 N N . ARG A 1 91 ? -16.048 -4.794 -0.569 1.00 96.94 91 ARG A N 1
ATOM 664 C CA . ARG A 1 91 ? -15.603 -5.663 -1.679 1.00 96.94 91 ARG A CA 1
ATOM 665 C C . ARG A 1 91 ? -14.220 -5.281 -2.220 1.00 96.94 91 ARG A C 1
ATOM 667 O O . ARG A 1 91 ? -13.946 -5.489 -3.403 1.00 96.94 91 ARG A O 1
ATOM 674 N N . LEU A 1 92 ? -13.375 -4.728 -1.355 1.00 97.81 92 LEU A N 1
ATOM 675 C CA . LEU A 1 92 ? -11.962 -4.474 -1.605 1.00 97.81 92 LEU A CA 1
ATOM 676 C C . LEU A 1 92 ? -11.143 -5.482 -0.792 1.00 97.81 92 LEU A C 1
ATOM 678 O O . LEU A 1 92 ? -11.412 -5.696 0.384 1.00 97.81 92 LEU A O 1
ATOM 682 N N . TYR A 1 93 ? -10.158 -6.124 -1.408 1.00 97.88 93 TYR A N 1
ATOM 683 C CA . TYR A 1 93 ? -9.339 -7.144 -0.753 1.00 97.88 93 TYR A CA 1
ATOM 684 C C . TYR A 1 93 ? -7.890 -6.683 -0.709 1.00 97.88 93 TYR A C 1
ATOM 686 O O . TYR A 1 93 ? -7.196 -6.753 -1.725 1.00 97.88 93 TYR A O 1
ATOM 694 N N . VAL A 1 94 ? -7.443 -6.231 0.461 1.00 97.81 94 VAL A N 1
ATOM 695 C CA . VAL A 1 94 ? -6.050 -5.822 0.680 1.00 97.81 94 VAL A CA 1
ATOM 696 C C . VAL A 1 94 ? -5.086 -6.987 0.462 1.00 97.81 94 VAL A C 1
ATOM 698 O O . VAL A 1 94 ? -5.378 -8.132 0.811 1.00 97.81 94 VAL A O 1
ATOM 701 N N . GLN A 1 95 ? -3.943 -6.687 -0.140 1.00 96.75 95 GLN A N 1
ATOM 702 C CA . GLN A 1 95 ? -2.834 -7.590 -0.388 1.00 96.75 95 GLN A CA 1
ATOM 703 C C . GLN A 1 95 ? -1.557 -6.927 0.124 1.00 96.75 95 GLN A C 1
ATOM 705 O O . GLN A 1 95 ? -1.211 -5.821 -0.289 1.00 96.75 95 GLN A O 1
ATOM 710 N N . ASN A 1 96 ? -0.838 -7.631 0.996 1.00 94.69 96 ASN A N 1
ATOM 711 C CA . ASN A 1 96 ? 0.504 -7.236 1.400 1.00 94.69 96 ASN A CA 1
ATOM 712 C C . ASN A 1 96 ? 1.505 -7.763 0.358 1.00 94.69 96 ASN A C 1
ATOM 714 O O . ASN A 1 96 ? 1.924 -8.925 0.412 1.00 94.69 96 ASN A O 1
ATOM 718 N N . THR A 1 97 ? 1.777 -6.944 -0.660 1.00 95.38 97 THR A N 1
ATOM 719 C CA . THR A 1 97 ? 2.607 -7.299 -1.819 1.00 95.38 97 THR A CA 1
ATOM 720 C C . THR A 1 97 ? 4.056 -6.838 -1.648 1.00 95.38 97 THR A C 1
ATOM 722 O O . THR A 1 97 ? 4.444 -6.342 -0.595 1.00 95.38 97 THR A O 1
ATOM 725 N N . ALA A 1 98 ? 4.907 -7.070 -2.652 1.00 95.12 98 ALA A N 1
ATOM 726 C CA . ALA A 1 98 ? 6.236 -6.463 -2.644 1.00 95.12 98 ALA A CA 1
ATOM 727 C C . ALA A 1 98 ? 6.121 -4.940 -2.801 1.00 95.12 98 ALA A C 1
ATOM 729 O O . ALA A 1 98 ? 5.352 -4.475 -3.640 1.00 95.12 98 ALA A O 1
ATOM 730 N N . TYR A 1 99 ? 6.933 -4.199 -2.046 1.00 91.12 99 TYR A N 1
ATOM 731 C CA . TYR A 1 99 ? 7.104 -2.738 -2.099 1.00 91.12 99 TYR A CA 1
ATOM 732 C C . TYR A 1 99 ? 5.920 -1.867 -1.652 1.00 91.12 99 TYR A C 1
ATOM 734 O O . TYR A 1 99 ? 6.171 -0.789 -1.131 1.00 91.12 99 TYR A O 1
ATOM 742 N N . CYS A 1 100 ? 4.667 -2.294 -1.811 1.00 92.62 100 CYS A N 1
ATOM 743 C CA . CYS A 1 100 ? 3.504 -1.563 -1.298 1.00 92.62 100 CYS A CA 1
ATOM 744 C C . CYS A 1 100 ? 2.319 -2.487 -0.988 1.00 92.62 100 CYS A C 1
ATOM 746 O O . CYS A 1 100 ? 2.303 -3.669 -1.363 1.00 92.62 100 CYS A O 1
ATOM 748 N N . LEU A 1 101 ? 1.308 -1.936 -0.313 1.00 95.88 101 LEU A N 1
ATOM 749 C CA . LEU A 1 101 ? -0.010 -2.550 -0.210 1.00 95.88 101 LEU A CA 1
ATOM 750 C C . LEU A 1 101 ? -0.809 -2.289 -1.484 1.00 95.88 101 LEU A C 1
ATOM 752 O O . LEU A 1 101 ? -0.740 -1.218 -2.085 1.00 95.88 101 LEU A O 1
ATOM 756 N N . THR A 1 102 ? -1.621 -3.264 -1.872 1.00 97.44 102 THR A N 1
ATOM 757 C CA . THR A 1 102 ? -2.581 -3.099 -2.966 1.00 97.44 102 THR A CA 1
ATOM 758 C C . THR A 1 102 ? -3.959 -3.586 -2.548 1.00 97.44 102 THR A C 1
ATOM 760 O O . THR A 1 102 ? -4.090 -4.434 -1.667 1.00 97.44 102 THR A O 1
ATOM 763 N N . VAL A 1 103 ? -5.014 -3.077 -3.178 1.00 97.69 103 VAL A N 1
ATOM 764 C CA . VAL A 1 103 ? -6.376 -3.593 -3.032 1.00 97.69 103 VAL A CA 1
ATOM 765 C C . VAL A 1 103 ? -6.867 -4.162 -4.347 1.00 97.69 103 VAL A C 1
ATOM 767 O O . VAL A 1 103 ? -6.889 -3.502 -5.386 1.00 97.69 103 VAL A O 1
ATOM 770 N N . ARG A 1 104 ? -7.344 -5.403 -4.286 1.00 97.38 104 ARG A N 1
ATOM 771 C CA . ARG A 1 104 ? -8.114 -5.984 -5.377 1.00 97.38 104 ARG A CA 1
ATOM 772 C C . ARG A 1 104 ? -9.573 -5.590 -5.243 1.00 97.38 104 ARG A C 1
ATOM 774 O O . ARG A 1 104 ? -10.221 -5.911 -4.249 1.00 97.38 104 ARG A O 1
ATOM 781 N N . GLY A 1 105 ? -10.113 -4.979 -6.284 1.00 94.88 105 GLY A N 1
ATOM 782 C CA . GLY A 1 105 ? -11.513 -4.592 -6.362 1.00 94.88 105 GLY A CA 1
ATOM 783 C C . GLY A 1 105 ? -11.687 -3.384 -7.268 1.00 94.88 105 GLY A C 1
ATOM 784 O O . GLY A 1 105 ? -10.727 -2.859 -7.820 1.00 94.88 105 GLY A O 1
ATOM 785 N N . ALA A 1 106 ? -12.930 -2.958 -7.460 1.00 92.00 106 ALA A N 1
ATOM 786 C CA . ALA A 1 106 ? -13.207 -1.780 -8.270 1.00 92.00 106 ALA A CA 1
ATOM 787 C C . ALA A 1 106 ? -13.107 -0.521 -7.402 1.00 92.00 106 ALA A C 1
ATOM 789 O O . ALA A 1 106 ? -14.117 -0.080 -6.856 1.00 92.00 106 ALA A O 1
ATOM 790 N N . VAL A 1 107 ? -11.908 0.051 -7.301 1.00 92.00 107 VAL A N 1
ATOM 791 C CA . VAL A 1 107 ? -11.732 1.416 -6.793 1.00 92.00 107 VAL A CA 1
ATOM 792 C C . VAL A 1 107 ? -12.224 2.382 -7.871 1.00 92.00 107 VAL A C 1
ATOM 794 O O . VAL A 1 107 ? -11.833 2.284 -9.035 1.00 92.00 107 VAL A O 1
ATOM 797 N N . ARG A 1 108 ? -13.169 3.254 -7.517 1.00 88.19 108 ARG A N 1
ATOM 798 C CA . ARG A 1 108 ? -13.749 4.249 -8.423 1.00 88.19 108 ARG A CA 1
ATOM 799 C C . ARG A 1 108 ? -13.821 5.572 -7.696 1.00 88.19 108 ARG A C 1
ATOM 801 O O . ARG A 1 108 ? -14.364 5.616 -6.599 1.00 88.19 108 ARG A O 1
ATOM 808 N N . TYR A 1 109 ? -13.326 6.604 -8.352 1.00 91.19 109 TYR A N 1
ATOM 809 C CA . TYR A 1 109 ? -13.351 7.969 -7.870 1.00 91.19 109 TYR A CA 1
ATOM 810 C C . TYR A 1 109 ? -13.404 8.926 -9.059 1.00 91.19 109 TYR A C 1
ATOM 812 O O . TYR A 1 109 ? -13.221 8.524 -10.214 1.00 91.19 109 TYR A O 1
ATOM 820 N N . THR A 1 110 ? -13.707 10.175 -8.760 1.00 89.19 110 THR A N 1
ATOM 821 C CA . THR A 1 110 ? -13.692 11.324 -9.658 1.00 89.19 110 THR A CA 1
ATOM 822 C C . THR A 1 110 ? -12.714 12.362 -9.122 1.00 89.19 110 THR A C 1
ATOM 824 O O . THR A 1 110 ? -12.297 12.279 -7.971 1.00 89.19 110 THR A O 1
ATOM 827 N N . ASP A 1 111 ? -12.367 13.359 -9.931 1.00 87.19 111 ASP A N 1
ATOM 828 C CA . ASP A 1 111 ? -11.462 14.434 -9.500 1.00 87.19 111 ASP A CA 1
ATOM 829 C C . ASP A 1 111 ? -12.022 15.226 -8.298 1.00 87.19 111 ASP A C 1
ATOM 831 O O . ASP A 1 111 ? -11.267 15.822 -7.542 1.00 87.19 111 ASP A O 1
ATOM 835 N N . GLU A 1 112 ? -13.346 15.208 -8.092 1.00 89.62 112 GLU A N 1
ATOM 836 C CA . GLU A 1 112 ? -14.011 15.836 -6.940 1.00 89.62 112 GLU A CA 1
ATOM 837 C C . GLU A 1 112 ? -13.803 15.058 -5.630 1.00 8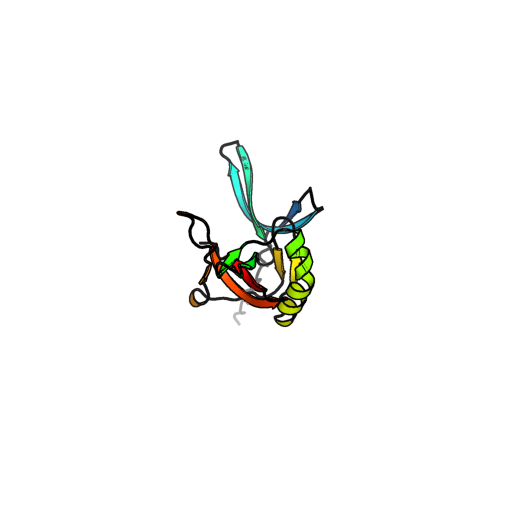9.62 112 GLU A C 1
ATOM 839 O O . GLU A 1 112 ? -14.005 15.617 -4.553 1.00 89.62 112 GLU A O 1
ATOM 844 N N . ASP A 1 113 ? -13.408 13.784 -5.716 1.00 89.94 113 ASP A N 1
ATOM 845 C CA . ASP A 1 113 ? -13.139 12.920 -4.563 1.00 89.94 113 ASP A CA 1
ATOM 846 C C . ASP A 1 113 ? -11.670 13.000 -4.102 1.00 89.94 113 ASP A C 1
ATOM 848 O O . ASP A 1 113 ? -11.317 12.408 -3.081 1.00 89.94 113 ASP A O 1
ATOM 852 N N . VAL A 1 114 ? -10.806 13.694 -4.856 1.00 90.94 114 VAL A N 1
ATOM 853 C CA . VAL A 1 114 ? -9.380 13.843 -4.538 1.00 90.94 114 VAL A CA 1
ATOM 854 C C . VAL A 1 114 ? -9.204 14.869 -3.425 1.00 90.94 114 VAL A C 1
ATOM 856 O O . VAL A 1 114 ? -9.691 15.999 -3.507 1.00 90.94 114 VAL A O 1
ATOM 859 N N . VAL A 1 115 ? -8.488 14.468 -2.381 1.00 86.81 115 VAL A N 1
ATOM 860 C CA . VAL A 1 115 ? -8.181 15.285 -1.209 1.00 86.81 115 VAL A CA 1
ATOM 861 C C . VAL A 1 115 ? -6.673 15.378 -1.011 1.00 86.81 115 VAL A C 1
ATOM 863 O O . VAL A 1 115 ? -5.937 14.446 -1.330 1.00 86.81 115 VAL A O 1
ATOM 866 N N . SER A 1 116 ? -6.220 16.506 -0.468 1.00 84.56 116 SER A N 1
ATOM 867 C CA . SER A 1 116 ? -4.847 16.671 0.007 1.00 84.56 116 SER A CA 1
ATOM 868 C C . SER A 1 116 ? -4.757 16.195 1.456 1.00 84.56 116 SER A C 1
ATOM 870 O O . SER A 1 116 ? -5.547 16.625 2.300 1.00 84.56 116 SER A O 1
ATOM 872 N N . LEU A 1 117 ? -3.804 15.314 1.733 1.00 76.62 117 LEU A N 1
ATOM 873 C CA . LEU A 1 117 ? -3.509 14.760 3.047 1.00 76.62 117 LEU A CA 1
ATOM 874 C C . LEU A 1 117 ? -2.308 15.504 3.634 1.00 76.62 117 LEU A C 1
ATOM 876 O O . LEU A 1 117 ? -1.254 15.591 3.000 1.00 76.62 117 LEU A O 1
ATOM 880 N N . ASP A 1 118 ? -2.488 16.064 4.829 1.00 74.50 118 ASP A N 1
ATOM 881 C CA . ASP A 1 118 ? -1.424 16.750 5.561 1.00 74.50 118 ASP A CA 1
ATOM 882 C C . ASP A 1 118 ? -0.607 15.721 6.353 1.00 74.50 118 ASP A C 1
ATOM 884 O O . ASP A 1 118 ? -1.121 15.108 7.291 1.00 74.50 118 ASP A O 1
ATOM 888 N N . LEU A 1 119 ? 0.637 15.494 5.923 1.00 71.00 119 LEU A N 1
ATOM 889 C CA . LEU A 1 119 ? 1.545 14.488 6.489 1.00 71.00 119 LEU A CA 1
ATOM 890 C C . LEU A 1 119 ? 2.522 15.071 7.529 1.00 71.00 119 LEU A C 1
ATOM 892 O O . LEU A 1 119 ? 3.419 14.371 7.986 1.00 71.00 119 LEU A O 1
ATOM 896 N N . GLY A 1 120 ? 2.377 16.348 7.908 1.00 61.28 120 GLY A N 1
ATOM 897 C CA . GLY A 1 120 ? 3.124 16.932 9.032 1.00 61.28 120 GLY A CA 1
ATOM 898 C C . GLY A 1 120 ? 4.635 17.130 8.822 1.00 61.28 120 GLY A C 1
ATOM 899 O O . GLY A 1 120 ? 5.358 17.358 9.791 1.00 61.28 120 GLY A O 1
ATOM 900 N N . GLU A 1 121 ? 5.156 17.072 7.590 1.00 57.28 121 GLU A N 1
ATOM 901 C CA . GLU A 1 121 ? 6.595 17.255 7.345 1.00 57.28 121 GLU A CA 1
ATOM 902 C C . GLU A 1 121 ? 6.991 18.738 7.172 1.00 57.28 121 GLU A C 1
ATOM 904 O O . GLU A 1 121 ? 6.466 19.480 6.336 1.00 57.28 121 GLU A O 1
ATOM 909 N N . ASP A 1 122 ? 7.955 19.178 7.992 1.00 49.47 122 ASP A N 1
ATOM 910 C CA . ASP A 1 122 ? 8.554 20.517 7.999 1.00 49.47 122 ASP A CA 1
ATOM 911 C C . ASP A 1 122 ? 9.220 20.869 6.644 1.00 49.47 122 ASP A C 1
ATOM 913 O O . ASP A 1 122 ? 10.430 20.728 6.462 1.00 49.47 122 ASP A O 1
ATOM 917 N N . GLY A 1 123 ? 8.451 21.458 5.727 1.00 43.59 123 GLY A N 1
ATOM 918 C CA . GLY A 1 123 ? 8.960 22.348 4.680 1.00 43.59 123 GLY A CA 1
ATOM 919 C C . GLY A 1 123 ? 9.051 21.777 3.260 1.00 43.59 123 GLY A C 1
ATOM 920 O O . GLY A 1 123 ? 9.943 21.009 2.932 1.00 43.59 123 GLY A O 1
ATOM 921 N N . ASP A 1 124 ? 8.215 22.348 2.387 1.00 46.81 124 ASP A N 1
ATOM 922 C CA . ASP A 1 124 ? 8.288 22.331 0.910 1.00 46.81 124 ASP A CA 1
ATOM 923 C C . ASP A 1 124 ? 7.979 21.005 0.188 1.00 46.81 124 ASP A C 1
ATOM 925 O O . ASP A 1 124 ? 8.124 20.935 -1.032 1.00 46.81 124 ASP A O 1
ATOM 929 N N . GLU A 1 125 ? 7.470 19.988 0.886 1.00 51.47 125 GLU A N 1
ATOM 930 C CA . GLU A 1 125 ? 6.909 18.794 0.244 1.00 51.47 125 GLU A CA 1
ATOM 931 C C . GLU A 1 125 ? 5.388 18.943 0.078 1.00 51.47 125 GLU A C 1
ATOM 933 O O . GLU A 1 125 ? 4.647 19.303 0.992 1.00 51.47 125 GLU A O 1
ATOM 938 N N . THR A 1 126 ? 4.921 18.776 -1.161 1.00 54.03 126 THR A N 1
ATOM 939 C CA . THR A 1 126 ? 3.504 18.819 -1.534 1.00 54.03 126 THR A CA 1
ATOM 940 C C . THR A 1 126 ? 2.730 17.759 -0.761 1.00 54.03 126 THR A C 1
ATOM 942 O O . THR A 1 126 ? 3.067 16.583 -0.870 1.00 54.03 126 THR A O 1
ATOM 945 N N . ALA A 1 127 ? 1.687 18.182 -0.038 1.00 63.12 127 ALA A N 1
ATOM 946 C CA . ALA A 1 127 ? 0.696 17.306 0.588 1.00 63.12 127 ALA A CA 1
ATOM 947 C C . ALA A 1 127 ? 0.340 16.124 -0.328 1.00 63.12 127 ALA A C 1
ATOM 949 O O . ALA A 1 127 ? 0.133 16.321 -1.530 1.00 63.12 127 ALA A O 1
ATOM 950 N N . ALA A 1 128 ? 0.261 14.913 0.227 1.00 74.12 128 ALA A N 1
ATOM 951 C CA . ALA A 1 128 ? -0.072 13.738 -0.566 1.00 74.12 128 ALA A CA 1
ATOM 952 C C . ALA A 1 128 ? -1.503 13.872 -1.102 1.00 74.12 128 ALA A C 1
ATOM 954 O O . ALA A 1 128 ? -2.447 14.070 -0.340 1.00 74.12 128 ALA A O 1
ATOM 955 N N . GLU A 1 129 ? -1.678 13.788 -2.419 1.00 86.94 129 GLU A N 1
ATOM 956 C CA . GLU A 1 129 ? -3.002 13.805 -3.036 1.00 86.94 129 GLU A CA 1
ATOM 957 C C . GLU A 1 129 ? -3.516 12.379 -3.207 1.00 86.94 129 GLU A C 1
ATOM 959 O O . GLU A 1 129 ? -2.838 11.485 -3.723 1.00 86.94 129 GLU A O 1
ATOM 964 N N . GLY A 1 130 ? -4.740 12.152 -2.749 1.00 91.06 130 GLY A N 1
ATOM 965 C CA . GLY A 1 130 ? -5.283 10.813 -2.645 1.00 91.06 130 GLY A CA 1
ATOM 966 C C . GLY A 1 130 ? -6.796 10.786 -2.639 1.00 91.06 130 GLY A C 1
ATOM 967 O O . GLY A 1 130 ? -7.461 11.811 -2.516 1.00 91.06 130 GLY A O 1
ATOM 968 N N . VAL A 1 131 ? -7.350 9.582 -2.738 1.00 93.44 131 VAL A N 1
ATOM 969 C CA . VAL A 1 131 ? -8.771 9.345 -2.476 1.00 93.44 131 VAL A CA 1
ATOM 970 C C . VAL A 1 131 ? -8.913 8.429 -1.279 1.00 93.44 131 VAL A C 1
ATOM 972 O O . VAL A 1 131 ? -8.438 7.290 -1.302 1.00 93.44 131 VAL A O 1
ATOM 975 N N . GLU A 1 132 ? -9.604 8.915 -0.249 1.00 93.81 132 GLU A N 1
ATOM 976 C CA . GLU A 1 132 ? -9.960 8.110 0.915 1.00 93.81 132 GLU A CA 1
ATOM 977 C C . GLU A 1 132 ? -10.881 6.954 0.494 1.00 93.81 132 GLU A C 1
ATOM 979 O O . GLU A 1 132 ? -11.958 7.140 -0.075 1.00 93.81 132 GLU A O 1
ATOM 984 N N . LEU A 1 133 ? -10.465 5.727 0.801 1.00 94.69 133 LEU A N 1
ATOM 985 C CA . LEU A 1 133 ? -11.261 4.520 0.584 1.00 94.69 133 LEU A CA 1
ATOM 986 C C . LEU A 1 133 ? -12.086 4.163 1.825 1.00 94.69 133 LEU A C 1
ATOM 988 O O . LEU A 1 133 ? -13.189 3.602 1.725 1.00 94.69 133 LEU A O 1
ATOM 992 N N . LEU A 1 134 ? -11.510 4.414 3.000 1.00 94.44 134 LEU A N 1
ATOM 993 C CA . LEU A 1 134 ? -12.048 4.028 4.294 1.00 94.44 134 LEU A CA 1
ATOM 994 C C . LEU A 1 134 ? -11.280 4.726 5.420 1.00 94.44 134 LEU A C 1
ATOM 996 O O . LEU A 1 134 ? -10.065 4.585 5.478 1.00 94.44 134 LEU A O 1
ATOM 1000 N N . SER A 1 135 ? -12.011 5.277 6.387 1.00 94.38 135 SER A N 1
ATOM 1001 C CA . SER A 1 135 ? -11.461 5.692 7.683 1.00 94.38 135 SER A CA 1
ATOM 1002 C C . SER A 1 135 ? -12.172 5.001 8.848 1.00 94.38 135 SER A C 1
ATOM 1004 O O . SER A 1 135 ? -13.388 4.762 8.803 1.00 94.38 135 SER A O 1
ATOM 1006 N N . PHE A 1 136 ? -11.424 4.606 9.878 1.00 95.69 136 PHE A N 1
ATOM 1007 C CA . PHE A 1 136 ? -11.968 3.920 11.050 1.00 95.69 136 PHE A CA 1
ATOM 1008 C C . PHE A 1 136 ? -11.131 4.123 12.310 1.00 95.69 136 PHE A C 1
ATOM 1010 O O . PHE A 1 136 ? -9.913 4.172 12.253 1.00 95.69 136 PHE A O 1
ATOM 1017 N N . GLU A 1 137 ? -11.803 4.159 13.459 1.00 95.00 137 GLU A N 1
ATOM 1018 C CA . GLU A 1 137 ? -11.145 4.188 14.765 1.00 95.00 137 GLU A CA 1
ATOM 1019 C C . GLU A 1 137 ? -10.885 2.762 15.278 1.00 95.00 137 GLU A C 1
ATOM 1021 O O . GLU A 1 137 ? -11.767 1.894 15.195 1.00 95.00 137 GLU A O 1
ATOM 1026 N N . LEU A 1 138 ? -9.693 2.533 15.829 1.00 94.88 138 LEU A N 1
ATOM 1027 C CA . LEU A 1 138 ? -9.300 1.324 16.548 1.00 94.88 138 LEU A CA 1
ATOM 1028 C C . LEU A 1 138 ? -8.411 1.719 17.737 1.00 94.88 138 LEU A C 1
ATOM 1030 O O . LEU A 1 138 ? -7.442 2.447 17.572 1.00 94.88 138 LEU A O 1
ATOM 1034 N N . ASP A 1 139 ? -8.761 1.258 18.940 1.00 92.62 139 ASP A N 1
ATOM 1035 C CA . ASP A 1 139 ? -8.031 1.542 20.189 1.00 92.62 139 ASP A CA 1
ATOM 1036 C C . ASP A 1 139 ? -7.750 3.039 20.461 1.00 92.62 139 ASP A C 1
ATOM 1038 O O . ASP A 1 139 ? -6.794 3.392 21.151 1.00 92.62 139 ASP A O 1
ATOM 1042 N N . GLY A 1 140 ? -8.635 3.920 19.981 1.00 90.44 140 GLY A N 1
ATOM 1043 C CA . GLY A 1 140 ? -8.532 5.372 20.157 1.00 90.44 140 GLY A CA 1
ATOM 1044 C C . GLY A 1 140 ? -7.639 6.084 19.138 1.00 90.44 140 GLY A C 1
ATOM 1045 O O . GLY A 1 140 ? -7.346 7.254 19.349 1.00 90.44 140 GLY A O 1
ATOM 1046 N N . VAL A 1 141 ? -7.227 5.390 18.073 1.00 92.56 141 VAL A N 1
ATOM 1047 C CA . VAL A 1 141 ? -6.482 5.930 16.925 1.00 92.56 141 VAL A CA 1
ATOM 1048 C C . VAL A 1 141 ? -7.377 5.862 15.685 1.00 92.56 141 VAL A C 1
ATOM 1050 O O . VAL A 1 141 ? -7.984 4.819 15.414 1.00 92.56 141 VAL A O 1
ATOM 1053 N N . LEU A 1 142 ? -7.492 6.960 14.942 1.00 93.69 142 LEU A N 1
ATOM 1054 C CA . LEU A 1 142 ? -8.149 7.040 13.643 1.00 93.69 142 LEU A CA 1
ATOM 1055 C C . LEU A 1 142 ? -7.169 6.634 12.539 1.00 93.69 142 LEU A C 1
ATOM 1057 O O . LEU A 1 142 ? -6.180 7.304 12.260 1.00 93.69 142 LEU A O 1
ATOM 1061 N N . TYR A 1 143 ? -7.496 5.546 11.854 1.00 95.31 143 TYR A N 1
ATOM 1062 C CA . TYR A 1 143 ? -6.777 5.085 10.677 1.00 95.31 143 TYR A CA 1
ATOM 1063 C C . TYR A 1 143 ? -7.488 5.532 9.406 1.00 95.31 143 TYR A C 1
ATOM 1065 O O . TYR A 1 143 ? -8.699 5.329 9.269 1.00 95.31 143 TYR A O 1
ATOM 1073 N N . THR A 1 144 ? -6.718 6.039 8.448 1.00 94.31 144 THR A N 1
ATOM 1074 C CA . THR A 1 144 ? -7.188 6.461 7.125 1.00 94.31 144 THR A CA 1
ATOM 1075 C C . THR A 1 144 ? -6.501 5.623 6.059 1.00 94.31 144 THR A C 1
ATOM 1077 O O . THR A 1 144 ? -5.275 5.572 5.981 1.00 94.31 144 THR A O 1
ATOM 1080 N N . ILE A 1 145 ? -7.293 4.955 5.222 1.00 95.12 145 ILE A N 1
ATOM 1081 C CA . ILE A 1 145 ? -6.815 4.201 4.062 1.00 95.12 145 ILE A CA 1
ATOM 1082 C C . ILE A 1 145 ? -7.145 4.992 2.810 1.00 95.12 145 ILE A C 1
ATOM 1084 O O . ILE A 1 145 ? -8.321 5.258 2.541 1.00 95.12 145 ILE A O 1
ATOM 1088 N N . PHE A 1 146 ? -6.138 5.278 1.996 1.00 93.94 146 PHE A N 1
ATOM 1089 C CA . PHE A 1 146 ? -6.324 6.007 0.749 1.00 93.94 146 PHE A CA 1
ATOM 1090 C C . PHE A 1 146 ? -5.575 5.351 -0.409 1.00 93.94 146 PHE A C 1
ATOM 1092 O O . PHE A 1 146 ? -4.626 4.594 -0.217 1.00 93.94 146 PHE A O 1
ATOM 1099 N N . THR A 1 147 ? -6.041 5.611 -1.628 1.00 93.69 147 THR A N 1
ATOM 1100 C CA . THR A 1 147 ? -5.258 5.359 -2.842 1.00 93.69 147 THR A CA 1
ATOM 1101 C C . THR A 1 147 ? -4.547 6.656 -3.210 1.00 93.69 147 THR A C 1
ATOM 1103 O O . THR A 1 147 ? -5.234 7.664 -3.404 1.00 93.69 147 THR A O 1
ATOM 1106 N N . PRO A 1 148 ? -3.213 6.660 -3.334 1.00 90.38 148 PRO A N 1
ATOM 1107 C CA . PRO A 1 148 ? -2.505 7.793 -3.911 1.00 90.38 148 PRO A CA 1
ATOM 1108 C C . PRO A 1 148 ? -3.001 8.044 -5.338 1.00 90.38 148 PRO A C 1
ATOM 1110 O O . PRO A 1 148 ? -3.283 7.092 -6.079 1.00 90.38 148 PRO A O 1
ATOM 1113 N N . VAL A 1 149 ? -3.129 9.311 -5.722 1.00 85.56 149 VAL A N 1
ATOM 1114 C CA . VAL A 1 149 ? -3.419 9.708 -7.103 1.00 85.56 149 VAL A CA 1
ATOM 1115 C C . VAL A 1 149 ? -2.117 10.227 -7.705 1.00 85.56 149 VAL A C 1
ATOM 1117 O O . VAL A 1 149 ? -1.466 11.088 -7.125 1.00 85.56 149 VAL A O 1
ATOM 1120 N N . GLU A 1 150 ? -1.697 9.674 -8.848 1.00 65.00 150 GLU A N 1
ATOM 1121 C CA . GLU A 1 150 ? -0.562 10.239 -9.589 1.00 65.00 150 GLU A CA 1
ATOM 1122 C C . GLU A 1 150 ? -0.924 11.671 -10.019 1.00 65.00 150 GLU A C 1
ATOM 1124 O O . GLU A 1 150 ? -1.891 11.854 -10.765 1.00 65.00 150 GLU A O 1
ATOM 1129 N N . ALA A 1 151 ? -0.158 12.658 -9.548 1.00 40.84 151 ALA A N 1
ATOM 1130 C CA . ALA A 1 151 ? -0.149 14.015 -10.094 1.00 40.84 151 ALA A CA 1
ATOM 1131 C C . ALA A 1 151 ? 0.573 14.075 -11.455 1.00 40.84 151 ALA A C 1
ATOM 1133 O O . ALA A 1 151 ? 1.578 13.345 -11.642 1.00 40.84 151 ALA A O 1
#

pLDDT: mean 85.59, std 17.03, range [33.78, 98.0]